Protein AF-A0A2E3NPK8-F1 (afdb_monomer_lite)

Sequence (158 aa):
MRDSIHPCGCYHVLFPPDAVVAAQDIAEPAVVPEVVRTPGRVEVAVRRTDHLIVDVSPAAVAADGAQQYRLAAYTDLLSMPMAGTGQRRALFGADGLVPESRRSERWYLWPSGVRLPGTMRIWGRHAIAFVGSRHFDDPNLLADLLVDQQPEGLINAR

Foldseek 3Di:
DDWWAQLLLAAIADAACAQKAWDDPDPDAHHYPDHEHDPADKDFDADPPRRGGPDIYHDDDDDPPDDDDDDDDPCCLQWDQDPPPRGTHHCADPVQWRVVQQDPCCVPLVVLVQHRGRTGGDPFNHANDSHDGDTPPPPCRDVNTIDHDDPPDCPDPD

Structure (mmCIF, N/CA/C/O backbone):
data_AF-A0A2E3NPK8-F1
#
_entry.id   AF-A0A2E3NPK8-F1
#
loop_
_atom_site.group_PDB
_atom_site.id
_atom_site.type_symbol
_atom_site.label_atom_id
_atom_site.label_alt_id
_atom_site.label_comp_id
_atom_site.label_asym_id
_atom_site.label_entity_id
_atom_site.label_seq_id
_atom_site.pdbx_PDB_ins_code
_atom_site.Cartn_x
_atom_site.Cartn_y
_atom_site.Cartn_z
_atom_site.occupancy
_atom_site.B_iso_or_equiv
_atom_site.auth_seq_id
_atom_site.auth_comp_id
_atom_site.auth_asym_id
_atom_site.auth_atom_id
_atom_site.pdbx_PDB_model_num
ATOM 1 N N . MET A 1 1 ? 2.413 -14.595 -5.531 1.00 83.44 1 MET A N 1
ATOM 2 C CA . MET A 1 1 ? 2.718 -13.157 -5.408 1.00 83.44 1 MET A CA 1
ATOM 3 C C . MET A 1 1 ? 2.303 -12.672 -4.030 1.00 83.44 1 MET A C 1
ATOM 5 O O . MET A 1 1 ? 1.281 -13.149 -3.547 1.00 83.44 1 MET A O 1
ATOM 9 N N . ARG A 1 2 ? 3.087 -11.796 -3.394 1.00 87.38 2 ARG A N 1
ATOM 10 C CA . ARG A 1 2 ? 2.715 -11.090 -2.158 1.00 87.38 2 ARG A CA 1
ATOM 11 C C . ARG A 1 2 ? 3.107 -9.626 -2.307 1.00 87.38 2 ARG A C 1
ATOM 13 O O . ARG A 1 2 ? 4.149 -9.331 -2.884 1.00 87.38 2 ARG A O 1
ATOM 20 N N . ASP A 1 3 ? 2.295 -8.737 -1.780 1.00 88.81 3 ASP A N 1
ATOM 21 C CA . ASP A 1 3 ? 2.512 -7.302 -1.816 1.00 88.81 3 ASP A CA 1
ATOM 22 C C . ASP A 1 3 ? 2.080 -6.665 -0.494 1.00 88.81 3 ASP A C 1
ATOM 24 O O . ASP A 1 3 ? 1.346 -7.240 0.312 1.00 88.81 3 ASP A O 1
ATOM 28 N N . SER A 1 4 ? 2.609 -5.476 -0.241 1.00 88.81 4 SER A N 1
ATOM 29 C CA . SER A 1 4 ? 2.289 -4.674 0.926 1.00 88.81 4 SER A CA 1
ATOM 30 C C . SER A 1 4 ? 2.125 -3.229 0.511 1.00 88.81 4 SER A C 1
ATOM 32 O O . SER A 1 4 ? 2.955 -2.679 -0.210 1.00 88.81 4 SER A O 1
ATOM 34 N N . ILE A 1 5 ? 1.095 -2.586 1.044 1.00 89.56 5 ILE A N 1
ATOM 35 C CA . ILE A 1 5 ? 0.839 -1.166 0.856 1.00 89.56 5 ILE A CA 1
ATOM 36 C C . ILE A 1 5 ? 0.605 -0.508 2.215 1.00 89.56 5 ILE A C 1
ATOM 38 O O . ILE A 1 5 ? -0.250 -0.934 2.992 1.00 89.56 5 ILE A O 1
ATOM 42 N N . HIS A 1 6 ? 1.351 0.556 2.520 1.00 89.44 6 HIS A N 1
ATOM 43 C CA . HIS A 1 6 ? 1.010 1.389 3.675 1.00 89.44 6 HIS A CA 1
ATOM 44 C C . HIS A 1 6 ? -0.362 2.046 3.433 1.00 89.44 6 HIS A C 1
ATOM 46 O O . HIS A 1 6 ? -0.576 2.558 2.333 1.00 89.44 6 HIS A O 1
ATOM 52 N N . PRO A 1 7 ? -1.255 2.180 4.436 1.00 89.62 7 PRO A N 1
ATOM 53 C CA . PRO A 1 7 ? -2.603 2.743 4.257 1.00 89.62 7 PRO A CA 1
ATOM 54 C C . PRO A 1 7 ? -2.691 4.168 3.679 1.00 89.62 7 PRO A C 1
ATOM 56 O O . PRO A 1 7 ? -3.780 4.696 3.508 1.00 89.62 7 PRO A O 1
ATOM 59 N N . CYS A 1 8 ? -1.574 4.850 3.425 1.00 89.50 8 CYS A N 1
ATOM 60 C CA . CYS A 1 8 ? -1.558 6.144 2.736 1.00 89.50 8 CYS A CA 1
ATOM 61 C C . CYS A 1 8 ? -1.418 6.021 1.210 1.00 89.50 8 CYS A C 1
ATOM 63 O O . CYS A 1 8 ? -1.731 6.980 0.501 1.00 89.50 8 CYS A O 1
ATOM 65 N N . GLY A 1 9 ? -0.970 4.859 0.722 1.00 89.00 9 GLY A N 1
ATOM 66 C CA . GLY A 1 9 ? -0.660 4.559 -0.675 1.00 89.00 9 GLY A CA 1
ATOM 67 C C . GLY A 1 9 ? 0.815 4.723 -1.050 1.00 89.00 9 GLY A C 1
ATOM 68 O O . GLY A 1 9 ? 1.298 4.036 -1.937 1.00 89.00 9 GLY A O 1
ATOM 69 N N . CYS A 1 10 ? 1.564 5.556 -0.326 1.00 85.25 10 CYS A N 1
ATOM 70 C CA . CYS A 1 10 ? 2.904 5.999 -0.730 1.00 85.25 10 CYS A CA 1
ATOM 71 C C . CYS A 1 10 ? 3.999 4.915 -0.707 1.00 85.25 10 CYS A C 1
ATOM 73 O O . CYS A 1 10 ? 5.091 5.158 -1.206 1.00 85.25 10 CYS A O 1
ATOM 75 N N . TYR A 1 11 ? 3.752 3.768 -0.073 1.00 85.12 11 TYR A N 1
ATOM 76 C CA . TYR A 1 11 ? 4.750 2.713 0.122 1.00 85.12 11 TYR A CA 1
ATOM 77 C C . TYR A 1 11 ? 4.164 1.383 -0.331 1.00 85.12 11 TYR A C 1
ATOM 79 O O . TYR A 1 11 ? 3.603 0.651 0.484 1.00 85.12 11 TYR A O 1
ATOM 87 N N . HIS A 1 12 ? 4.250 1.122 -1.633 1.00 91.31 12 HIS A N 1
ATOM 88 C CA . HIS A 1 12 ? 3.885 -0.150 -2.239 1.00 91.31 12 HIS A CA 1
ATOM 89 C C . HIS A 1 12 ? 5.154 -0.981 -2.467 1.00 91.31 12 HIS A C 1
ATOM 91 O O . HIS A 1 12 ? 6.061 -0.554 -3.180 1.00 91.31 12 HIS A O 1
ATOM 97 N N . VAL A 1 13 ? 5.229 -2.138 -1.815 1.00 91.31 13 VAL A N 1
ATOM 98 C CA . VAL A 1 13 ? 6.384 -3.042 -1.827 1.00 91.31 13 VAL A CA 1
ATOM 99 C C . VAL A 1 13 ? 5.925 -4.413 -2.297 1.00 91.31 13 VAL A C 1
ATOM 101 O O . VAL A 1 13 ? 4.896 -4.916 -1.845 1.00 91.31 13 VAL A O 1
ATOM 104 N N . LEU A 1 14 ? 6.700 -5.018 -3.190 1.00 92.00 14 LEU A N 1
ATOM 105 C CA . LEU A 1 14 ? 6.408 -6.311 -3.789 1.00 92.00 14 LEU A CA 1
ATOM 106 C C . LEU A 1 14 ? 7.378 -7.373 -3.258 1.00 92.00 14 LEU A C 1
ATOM 108 O O . LEU A 1 14 ? 8.590 -7.174 -3.256 1.00 92.00 14 LEU A O 1
ATOM 112 N N . PHE A 1 15 ? 6.834 -8.522 -2.857 1.00 89.62 15 PHE A N 1
ATOM 113 C CA . PHE A 1 15 ? 7.563 -9.702 -2.386 1.00 89.62 15 PHE A CA 1
ATOM 114 C C . PHE A 1 15 ? 7.246 -10.891 -3.311 1.00 89.62 15 PHE A C 1
ATOM 116 O O . PHE A 1 15 ? 6.361 -11.715 -3.021 1.00 89.62 15 PHE A O 1
ATOM 123 N N . PRO A 1 16 ? 7.893 -10.963 -4.485 1.00 88.06 16 PRO A N 1
ATOM 124 C CA . PRO A 1 16 ? 7.602 -11.992 -5.469 1.00 88.06 16 PRO A CA 1
ATOM 125 C C . PRO A 1 16 ? 8.075 -13.384 -5.009 1.00 88.06 16 PRO A C 1
ATOM 127 O O . PRO A 1 16 ? 9.065 -13.504 -4.288 1.00 88.06 16 PRO A O 1
ATOM 130 N N . PRO A 1 17 ? 7.379 -14.462 -5.419 1.00 83.38 17 PRO A N 1
ATOM 131 C CA . PRO A 1 17 ? 7.802 -15.842 -5.177 1.00 83.38 17 PRO A CA 1
ATOM 132 C C . PRO A 1 17 ? 8.757 -16.380 -6.260 1.00 83.38 17 PRO A C 1
ATOM 134 O O . PRO A 1 17 ? 9.288 -17.479 -6.107 1.00 83.38 17 PRO A O 1
ATOM 137 N N . ASP A 1 18 ? 8.962 -15.625 -7.341 1.00 83.75 18 ASP A N 1
ATOM 138 C CA . ASP A 1 18 ? 9.728 -16.006 -8.528 1.00 83.75 18 ASP A CA 1
ATOM 139 C C . ASP A 1 18 ? 10.851 -14.997 -8.810 1.00 83.75 18 ASP A C 1
ATOM 141 O O . ASP A 1 18 ? 10.890 -13.923 -8.213 1.00 83.75 18 ASP A O 1
ATOM 145 N N . ALA A 1 19 ? 11.781 -15.353 -9.703 1.00 82.81 19 ALA A N 1
ATOM 146 C CA . ALA A 1 19 ? 12.916 -14.503 -10.081 1.00 82.81 19 ALA A CA 1
ATOM 147 C C . ALA A 1 19 ? 12.440 -13.377 -11.008 1.00 82.81 19 ALA A C 1
ATOM 149 O O . ALA A 1 19 ? 12.603 -13.446 -12.222 1.00 82.81 19 ALA A O 1
ATOM 150 N N . VAL A 1 20 ? 11.821 -12.357 -10.426 1.00 87.25 20 VAL A N 1
ATOM 151 C CA . VAL A 1 20 ? 11.386 -11.141 -11.118 1.00 87.25 20 VAL A CA 1
ATOM 152 C C . VAL A 1 20 ? 12.006 -9.921 -10.450 1.00 87.25 20 VAL A C 1
ATOM 154 O O . VAL A 1 20 ? 12.258 -9.913 -9.245 1.00 87.25 20 VAL A O 1
ATOM 157 N N . VAL A 1 21 ? 12.256 -8.887 -11.244 1.00 90.81 21 VAL A N 1
ATOM 158 C CA . VAL A 1 21 ? 12.779 -7.589 -10.797 1.00 90.81 21 VAL A CA 1
ATOM 159 C C . VAL A 1 21 ? 11.836 -6.475 -11.204 1.00 90.81 21 VAL A C 1
ATOM 161 O O . VAL A 1 21 ? 10.997 -6.642 -12.087 1.00 90.81 21 VAL A O 1
ATOM 164 N N . ALA A 1 22 ? 11.992 -5.321 -10.560 1.00 91.88 22 ALA A N 1
ATOM 165 C CA . ALA A 1 22 ? 11.294 -4.117 -10.968 1.00 91.88 22 ALA A CA 1
ATOM 166 C C . ALA A 1 22 ? 11.678 -3.724 -12.403 1.00 91.88 22 ALA A C 1
ATOM 168 O O . ALA A 1 22 ? 12.867 -3.675 -12.740 1.00 91.88 22 ALA A O 1
ATOM 169 N N . ALA A 1 23 ? 10.678 -3.391 -13.218 1.00 92.00 23 ALA A N 1
ATOM 170 C CA . ALA A 1 23 ? 10.896 -2.723 -14.493 1.00 92.00 23 ALA A CA 1
ATOM 171 C C . ALA A 1 23 ? 11.654 -1.401 -14.261 1.00 92.00 23 ALA A C 1
ATOM 173 O O . ALA A 1 23 ? 11.333 -0.654 -13.334 1.00 92.00 23 ALA A O 1
ATOM 174 N N . GLN A 1 24 ? 12.675 -1.125 -15.077 1.00 90.31 24 GLN A N 1
ATOM 175 C CA . GLN A 1 24 ? 13.548 0.047 -14.902 1.00 90.31 24 GLN A CA 1
ATOM 176 C C . GLN A 1 24 ? 13.112 1.252 -15.749 1.00 90.31 24 GLN A C 1
ATOM 178 O O . GLN A 1 24 ? 13.349 2.389 -15.356 1.00 90.31 24 GLN A O 1
ATOM 183 N N . ASP A 1 25 ? 12.409 1.023 -16.861 1.00 88.56 25 ASP A N 1
ATOM 184 C CA . ASP A 1 25 ? 11.985 2.071 -17.805 1.00 88.56 25 ASP A CA 1
ATOM 185 C C . ASP A 1 25 ? 10.657 2.748 -17.408 1.00 88.56 25 ASP A C 1
ATOM 187 O O . ASP A 1 25 ? 9.890 3.217 -18.251 1.00 88.56 25 ASP A O 1
ATOM 191 N N . ILE A 1 26 ? 10.364 2.803 -16.108 1.00 89.44 26 ILE A N 1
ATOM 192 C CA . ILE A 1 26 ? 9.173 3.448 -15.545 1.00 89.44 26 ILE A CA 1
ATOM 193 C C . ILE A 1 26 ? 9.587 4.537 -14.558 1.00 89.44 26 ILE A C 1
ATOM 195 O O . ILE A 1 26 ? 10.574 4.401 -13.843 1.00 89.44 26 ILE A O 1
ATOM 199 N N . ALA A 1 27 ? 8.815 5.625 -14.496 1.00 89.94 27 ALA A N 1
ATOM 200 C CA . ALA A 1 27 ? 9.170 6.799 -13.690 1.00 89.94 27 ALA A CA 1
ATOM 201 C C . ALA A 1 27 ? 9.345 6.492 -12.192 1.00 89.94 27 ALA A C 1
ATOM 203 O O . ALA A 1 27 ? 10.171 7.106 -11.522 1.00 89.94 27 ALA A O 1
ATOM 204 N N . GLU A 1 28 ? 8.570 5.535 -11.679 1.00 90.94 28 GLU A N 1
ATOM 205 C CA . GLU A 1 28 ? 8.662 5.045 -10.304 1.00 90.94 28 GLU A CA 1
ATOM 206 C C . GLU A 1 28 ? 8.703 3.515 -10.308 1.00 90.94 28 GLU A C 1
ATOM 208 O O . GLU A 1 28 ? 7.634 2.882 -10.308 1.00 90.94 28 GLU A O 1
ATOM 213 N N . PRO A 1 29 ? 9.909 2.919 -10.354 1.00 91.88 29 PRO A N 1
ATOM 214 C CA . PRO A 1 29 ? 10.099 1.478 -10.255 1.00 91.88 29 PRO A CA 1
ATOM 215 C C . PRO A 1 29 ? 9.516 0.907 -8.964 1.00 91.88 29 PRO A C 1
ATOM 217 O O . PRO A 1 29 ? 9.515 1.561 -7.918 1.00 91.88 29 PRO A O 1
ATOM 220 N N . ALA A 1 30 ? 9.022 -0.330 -9.027 1.00 92.00 30 ALA A N 1
ATOM 221 C CA . ALA A 1 30 ? 8.571 -1.028 -7.831 1.00 92.00 30 ALA A CA 1
ATOM 222 C C . ALA A 1 30 ? 9.729 -1.268 -6.855 1.00 92.00 30 ALA A C 1
ATOM 224 O O . ALA A 1 30 ? 10.860 -1.543 -7.254 1.00 92.00 30 ALA A O 1
ATOM 225 N N . VAL A 1 31 ? 9.426 -1.242 -5.559 1.00 91.06 31 VAL A N 1
ATOM 226 C CA . VAL A 1 31 ? 10.369 -1.696 -4.537 1.00 91.06 31 VAL A CA 1
ATOM 227 C C . VAL A 1 31 ? 10.221 -3.208 -4.395 1.00 91.06 31 VAL A C 1
ATOM 229 O O . VAL A 1 31 ? 9.169 -3.688 -3.971 1.00 91.06 31 VAL A O 1
ATOM 232 N N . VAL A 1 32 ? 11.278 -3.943 -4.745 1.00 90.31 32 VAL A N 1
ATOM 233 C CA . VAL A 1 32 ? 11.359 -5.409 -4.661 1.00 90.31 32 VAL A CA 1
ATOM 234 C C . VAL A 1 32 ? 12.575 -5.777 -3.797 1.00 90.31 32 VAL A C 1
ATOM 236 O O . VAL A 1 32 ? 13.677 -5.864 -4.334 1.00 90.31 32 VAL A O 1
ATOM 239 N N . PRO A 1 33 ? 12.427 -5.914 -2.462 1.00 85.69 33 PRO A N 1
ATOM 240 C CA . PRO A 1 33 ? 13.567 -6.122 -1.564 1.00 85.69 33 PRO A CA 1
ATOM 241 C C . PRO A 1 33 ? 14.232 -7.493 -1.730 1.00 85.69 33 PRO A C 1
ATOM 243 O O . PRO A 1 33 ? 15.453 -7.573 -1.824 1.00 85.69 33 PRO A O 1
ATOM 246 N N . GLU A 1 34 ? 13.432 -8.563 -1.773 1.00 82.94 34 GLU A N 1
ATOM 247 C CA . GLU A 1 34 ? 13.900 -9.944 -1.908 1.00 82.94 34 GLU A CA 1
ATOM 248 C C . GLU A 1 34 ? 12.813 -10.840 -2.528 1.00 82.94 34 GLU A C 1
ATOM 250 O O . GLU A 1 34 ? 11.610 -10.595 -2.390 1.00 82.94 34 GLU A O 1
ATOM 255 N N . VAL A 1 35 ? 13.251 -11.909 -3.199 1.00 83.31 35 VAL A N 1
ATOM 256 C CA . VAL A 1 35 ? 12.392 -13.000 -3.671 1.00 83.31 35 VAL A CA 1
ATOM 257 C C . VAL A 1 35 ? 12.191 -14.023 -2.551 1.00 83.31 35 VAL A C 1
ATOM 259 O O . VAL A 1 35 ? 13.108 -14.760 -2.193 1.00 83.31 35 VAL A O 1
ATOM 262 N N . VAL A 1 36 ? 10.961 -14.153 -2.052 1.00 84.94 36 VAL A N 1
ATOM 263 C CA . VAL A 1 36 ? 10.644 -15.047 -0.925 1.00 84.94 36 VAL A CA 1
ATOM 264 C C . VAL A 1 36 ? 10.001 -16.340 -1.422 1.00 84.94 36 VAL A C 1
ATOM 266 O O . VAL A 1 36 ? 8.776 -16.448 -1.589 1.00 84.94 36 VAL A O 1
ATOM 269 N N . ARG A 1 37 ? 10.843 -17.357 -1.636 1.00 86.75 37 ARG A N 1
ATOM 270 C CA . ARG A 1 37 ? 10.437 -18.680 -2.133 1.00 86.75 37 ARG A CA 1
ATOM 271 C C . ARG A 1 37 ? 10.128 -19.631 -0.984 1.00 86.75 37 ARG A C 1
ATOM 273 O O . ARG A 1 37 ? 11.023 -20.227 -0.396 1.00 86.75 37 ARG A O 1
ATOM 280 N N . THR A 1 38 ? 8.850 -19.814 -0.674 1.00 85.56 38 THR A N 1
ATOM 281 C CA . THR A 1 38 ? 8.432 -20.845 0.283 1.00 85.56 38 THR A CA 1
ATOM 282 C C . THR A 1 38 ? 7.036 -21.376 -0.040 1.00 85.56 38 THR A C 1
ATOM 284 O O . THR A 1 38 ? 6.131 -20.572 -0.296 1.00 85.56 38 THR A O 1
ATOM 287 N N . PRO A 1 39 ? 6.835 -22.710 -0.018 1.00 81.50 39 PRO A N 1
ATOM 288 C CA . PRO A 1 39 ? 5.505 -23.314 -0.068 1.00 81.50 39 PRO A CA 1
ATOM 289 C C . PRO A 1 39 ? 4.784 -23.255 1.293 1.00 81.50 39 PRO A C 1
ATOM 291 O O . PRO A 1 39 ? 3.610 -23.605 1.379 1.00 81.50 39 PRO A O 1
ATOM 294 N N . GLY A 1 40 ? 5.486 -22.862 2.364 1.00 86.69 40 GLY A N 1
ATOM 295 C CA . GLY A 1 40 ? 4.981 -22.843 3.733 1.00 86.69 40 GLY A CA 1
ATOM 296 C C . GLY A 1 40 ? 4.448 -21.485 4.192 1.00 86.69 40 GLY A C 1
ATOM 297 O O . GLY A 1 40 ? 4.199 -20.567 3.407 1.00 86.69 40 GLY A O 1
ATOM 298 N N . ARG A 1 41 ? 4.275 -21.359 5.514 1.00 87.12 41 ARG A N 1
ATOM 299 C CA . ARG A 1 41 ? 3.936 -20.083 6.157 1.00 87.12 41 ARG A CA 1
ATOM 300 C C . ARG A 1 41 ? 5.088 -19.090 5.993 1.00 87.12 41 ARG A C 1
ATOM 302 O O . ARG A 1 41 ? 6.248 -19.487 5.904 1.00 87.12 41 ARG A O 1
ATOM 309 N N . VAL A 1 42 ? 4.742 -17.808 5.991 1.00 88.50 42 VAL A N 1
ATOM 310 C CA . VAL A 1 42 ? 5.703 -16.704 6.045 1.00 88.50 42 VAL A CA 1
ATOM 311 C C . VAL A 1 42 ? 5.600 -15.994 7.386 1.00 88.50 42 VAL A C 1
ATOM 313 O O . VAL A 1 42 ? 4.514 -15.910 7.965 1.00 88.50 42 VAL A O 1
ATOM 316 N N . GLU A 1 43 ? 6.730 -15.499 7.862 1.00 90.69 43 GLU A N 1
ATOM 317 C CA . GLU A 1 43 ? 6.812 -14.494 8.909 1.00 90.69 43 GLU A CA 1
ATOM 318 C C . GLU A 1 43 ? 6.893 -13.111 8.256 1.00 90.69 43 GLU A C 1
ATOM 320 O O . GLU A 1 43 ? 7.455 -12.952 7.172 1.00 90.69 43 GLU A O 1
ATOM 325 N N . VAL A 1 44 ? 6.270 -12.117 8.888 1.00 89.88 44 VAL A N 1
ATOM 326 C CA . VAL A 1 44 ? 6.219 -10.741 8.390 1.00 89.88 44 VAL A CA 1
ATOM 327 C C . VAL A 1 44 ? 6.737 -9.821 9.482 1.00 89.88 44 VAL A C 1
ATOM 329 O O . VAL A 1 44 ? 6.136 -9.736 10.557 1.00 89.88 44 VAL A O 1
ATOM 332 N N . ALA A 1 45 ? 7.824 -9.105 9.205 1.00 90.50 45 ALA A N 1
ATOM 333 C CA . ALA A 1 45 ? 8.337 -8.096 10.116 1.00 90.50 45 ALA A CA 1
ATOM 334 C C . ALA A 1 45 ? 7.606 -6.771 9.885 1.00 90.50 45 ALA A C 1
ATOM 336 O O . ALA A 1 45 ? 7.561 -6.241 8.771 1.00 90.50 45 ALA A O 1
ATOM 337 N N . VAL A 1 46 ? 7.049 -6.215 10.960 1.00 90.38 46 VAL A N 1
ATOM 338 C CA . VAL A 1 46 ? 6.265 -4.979 10.925 1.00 90.38 46 VAL A CA 1
ATOM 339 C C . VAL A 1 46 ? 6.954 -3.906 11.758 1.00 90.38 46 VAL A C 1
ATOM 341 O O . VAL A 1 46 ? 7.256 -4.102 12.937 1.00 90.38 46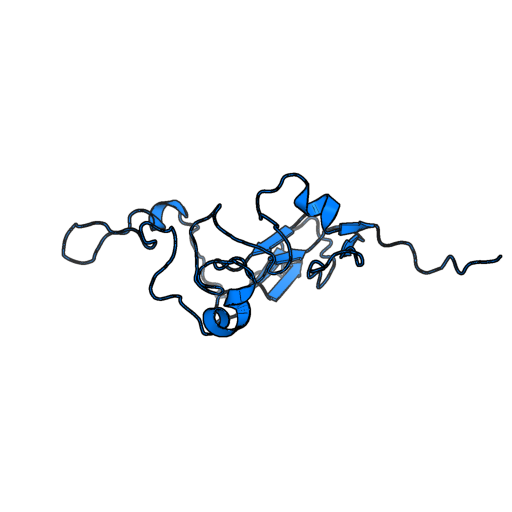 VAL A O 1
ATOM 344 N N . ARG A 1 47 ? 7.181 -2.734 11.165 1.00 90.25 47 ARG A N 1
ATOM 345 C CA . ARG A 1 47 ? 7.793 -1.599 11.856 1.00 90.25 47 ARG A CA 1
ATOM 346 C C . ARG A 1 47 ? 6.847 -1.040 12.917 1.00 90.25 47 ARG A C 1
ATOM 348 O O . ARG A 1 47 ? 5.713 -0.678 12.627 1.00 90.25 47 ARG A O 1
ATOM 355 N N . ARG A 1 48 ? 7.341 -0.895 14.150 1.00 88.44 48 ARG A N 1
ATOM 356 C CA . ARG A 1 48 ? 6.547 -0.475 15.322 1.00 88.44 48 ARG A CA 1
ATOM 357 C C . ARG A 1 48 ? 5.812 0.863 15.155 1.00 88.44 48 ARG A C 1
ATOM 359 O O . ARG A 1 48 ? 4.741 1.030 15.722 1.00 88.44 48 ARG A O 1
ATOM 366 N N . THR A 1 49 ? 6.407 1.825 14.453 1.00 84.38 49 THR A N 1
ATOM 367 C CA . THR A 1 49 ? 5.930 3.220 14.448 1.00 84.38 49 THR A CA 1
ATOM 368 C C . THR A 1 49 ? 4.745 3.450 13.517 1.00 84.38 49 THR A C 1
ATOM 370 O O . THR A 1 49 ? 3.851 4.225 13.835 1.00 84.38 49 THR A O 1
ATOM 373 N N . ASP A 1 50 ? 4.753 2.814 12.351 1.00 80.75 50 ASP A N 1
ATOM 374 C CA . ASP A 1 50 ? 3.783 3.059 11.281 1.00 80.75 50 ASP A CA 1
ATOM 375 C C . ASP A 1 50 ? 3.233 1.779 10.654 1.00 80.75 50 ASP A C 1
ATOM 377 O O . ASP A 1 50 ? 2.516 1.833 9.661 1.00 80.75 50 ASP A O 1
ATOM 381 N N . HIS A 1 51 ? 3.549 0.633 11.253 1.00 84.56 51 HIS A N 1
ATOM 382 C CA . HIS A 1 51 ? 3.074 -0.677 10.837 1.00 84.56 51 HIS A CA 1
ATOM 383 C C . HIS A 1 51 ? 3.375 -1.023 9.374 1.00 84.56 51 HIS A C 1
ATOM 385 O O . HIS A 1 51 ? 2.668 -1.821 8.761 1.00 84.56 51 HIS A O 1
ATOM 391 N N . LEU A 1 52 ? 4.451 -0.459 8.818 1.00 85.75 52 LEU A N 1
ATOM 392 C CA . LEU A 1 52 ? 4.949 -0.859 7.510 1.00 85.75 52 LEU A CA 1
ATOM 393 C C . LEU A 1 52 ? 5.515 -2.282 7.582 1.00 85.75 52 LEU A C 1
ATOM 395 O O . LEU A 1 52 ? 6.298 -2.586 8.484 1.00 85.75 52 LEU A O 1
ATOM 399 N N . ILE A 1 53 ? 5.164 -3.127 6.614 1.00 89.12 53 ILE A N 1
ATOM 400 C CA . ILE A 1 53 ? 5.857 -4.399 6.395 1.00 89.12 53 ILE A CA 1
ATOM 401 C C . ILE A 1 53 ? 7.238 -4.086 5.822 1.00 89.12 53 ILE A C 1
ATOM 403 O O . ILE A 1 53 ? 7.343 -3.478 4.757 1.00 89.12 53 ILE A O 1
ATOM 407 N N . VAL A 1 54 ? 8.283 -4.468 6.550 1.00 88.56 54 VAL A N 1
ATOM 408 C CA . VAL A 1 54 ? 9.679 -4.190 6.177 1.00 88.56 54 VAL A CA 1
ATOM 409 C C . VAL A 1 54 ? 10.430 -5.432 5.721 1.00 88.56 54 VAL A C 1
ATOM 411 O O . VAL A 1 54 ? 11.441 -5.288 5.046 1.00 88.56 54 VAL A O 1
ATOM 414 N N . ASP A 1 55 ? 9.938 -6.620 6.072 1.00 89.00 55 ASP A N 1
ATOM 415 C CA . ASP A 1 55 ? 10.538 -7.889 5.675 1.00 89.00 55 ASP A CA 1
ATOM 416 C C . ASP A 1 55 ? 9.488 -9.006 5.639 1.00 89.00 55 ASP A C 1
ATOM 418 O O . ASP A 1 55 ? 8.486 -8.966 6.367 1.00 89.00 55 ASP A O 1
ATOM 422 N N . VAL A 1 56 ? 9.727 -9.995 4.783 1.00 89.56 56 VAL A N 1
ATOM 423 C CA . VAL A 1 56 ? 8.941 -11.220 4.668 1.00 89.56 56 VAL A CA 1
ATOM 424 C C . VAL A 1 56 ? 9.916 -12.375 4.520 1.00 89.56 56 VAL A C 1
ATOM 426 O O . VAL A 1 56 ? 10.705 -12.412 3.585 1.00 89.56 56 VAL A O 1
ATOM 429 N N . SER A 1 57 ? 9.815 -13.364 5.397 1.00 89.75 57 SER A N 1
ATOM 430 C CA . SER A 1 57 ? 10.716 -14.514 5.406 1.00 89.75 57 SER A CA 1
ATOM 431 C C . SER A 1 57 ? 9.930 -15.820 5.558 1.00 89.75 57 SER A C 1
ATOM 433 O O . SER A 1 57 ? 8.750 -15.807 5.930 1.00 89.75 57 SER A O 1
ATOM 435 N N . PRO A 1 58 ? 10.509 -16.987 5.231 1.00 89.50 58 PRO A N 1
ATOM 436 C CA . PRO A 1 58 ? 9.908 -18.265 5.596 1.00 89.50 58 PRO A CA 1
ATOM 437 C C . PRO A 1 58 ? 9.684 -18.330 7.111 1.00 89.50 58 PRO A C 1
ATOM 439 O O . PRO A 1 58 ? 10.578 -17.998 7.884 1.00 89.50 58 PRO A O 1
ATOM 442 N N . ALA A 1 59 ? 8.497 -18.761 7.541 1.00 87.75 59 ALA A N 1
ATOM 443 C CA . ALA A 1 59 ? 8.161 -18.768 8.959 1.00 87.75 59 ALA A CA 1
ATOM 444 C C . ALA A 1 59 ? 9.101 -19.684 9.753 1.00 87.75 59 ALA A C 1
ATOM 446 O O . ALA A 1 59 ? 9.237 -20.872 9.441 1.00 87.75 59 ALA A O 1
ATOM 447 N N . ALA A 1 60 ? 9.687 -19.138 10.816 1.00 80.12 60 ALA A N 1
ATOM 448 C CA . ALA A 1 60 ? 10.333 -19.928 11.850 1.00 80.12 60 ALA A CA 1
ATOM 449 C C . ALA A 1 60 ? 9.284 -20.677 12.696 1.00 80.12 60 ALA A C 1
ATOM 451 O O . ALA A 1 60 ? 8.075 -20.432 12.611 1.00 80.12 60 ALA A O 1
ATOM 452 N N . VAL A 1 61 ? 9.742 -21.609 13.535 1.00 75.00 61 VAL A N 1
ATOM 453 C CA . VAL A 1 61 ? 8.885 -22.189 14.578 1.00 75.00 61 VAL A CA 1
ATOM 454 C C . VAL A 1 61 ? 8.417 -21.052 15.486 1.00 75.00 61 VAL A C 1
ATOM 456 O O . VAL A 1 61 ? 9.231 -20.235 15.911 1.00 75.00 61 VAL A O 1
ATOM 459 N N . ALA A 1 62 ? 7.108 -20.987 15.751 1.00 71.94 62 ALA A N 1
ATOM 460 C CA . ALA A 1 62 ? 6.524 -19.932 16.570 1.00 71.94 62 ALA A CA 1
ATOM 461 C C . ALA A 1 62 ? 7.253 -19.838 17.917 1.00 71.94 62 ALA A C 1
ATOM 463 O O . ALA A 1 62 ? 7.373 -20.837 18.625 1.00 71.94 62 ALA A O 1
ATOM 464 N N . ALA A 1 63 ? 7.739 -18.643 18.251 1.00 70.06 63 ALA A N 1
ATOM 465 C CA . ALA A 1 63 ? 8.389 -18.399 19.528 1.00 70.06 63 ALA A CA 1
ATOM 466 C C . ALA A 1 63 ? 7.410 -18.623 20.691 1.00 70.06 63 ALA A C 1
ATOM 468 O O . ALA A 1 63 ? 6.238 -18.228 20.625 1.00 70.06 63 ALA A O 1
ATOM 469 N N . ASP A 1 64 ? 7.910 -19.216 21.774 1.00 78.38 64 ASP A N 1
ATOM 470 C CA . ASP A 1 64 ? 7.159 -19.330 23.020 1.00 78.38 64 ASP A CA 1
ATOM 471 C C . ASP A 1 64 ? 6.751 -17.933 23.517 1.00 78.38 64 ASP A C 1
ATOM 473 O O . ASP A 1 64 ? 7.559 -17.006 23.571 1.00 78.38 64 ASP A O 1
ATOM 477 N N . GLY A 1 65 ? 5.471 -17.771 23.869 1.00 81.62 65 GLY A N 1
ATOM 478 C CA . GLY A 1 65 ? 4.922 -16.498 24.350 1.00 81.62 65 GLY A CA 1
ATOM 479 C C . GLY A 1 65 ? 4.394 -15.545 23.269 1.00 81.62 65 GLY A C 1
ATOM 480 O O . GLY A 1 65 ? 4.101 -14.390 23.577 1.00 81.62 65 GLY A O 1
ATOM 481 N N . ALA A 1 66 ? 4.229 -15.995 22.020 1.00 84.94 66 ALA A N 1
ATOM 482 C CA . ALA A 1 66 ? 3.610 -15.184 20.972 1.00 84.94 66 ALA A CA 1
ATOM 483 C C . ALA A 1 66 ? 2.158 -14.780 21.314 1.00 84.94 66 ALA A C 1
ATOM 485 O O . ALA A 1 66 ? 1.322 -15.612 21.676 1.00 84.94 66 ALA A O 1
ATOM 486 N N . GLN A 1 67 ? 1.831 -13.496 21.136 1.00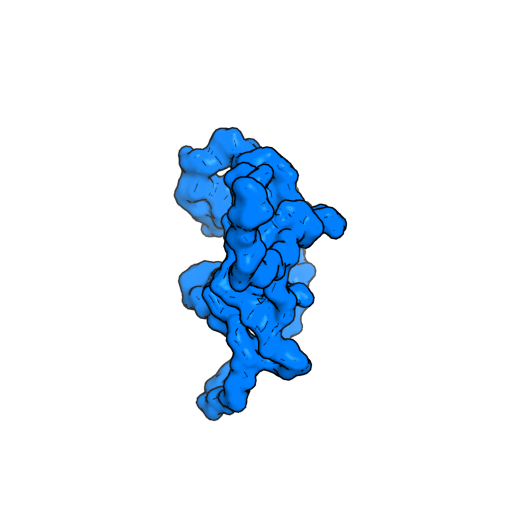 88.75 67 GLN A N 1
ATOM 487 C CA . GLN A 1 67 ? 0.460 -13.006 21.265 1.00 88.75 67 GLN A CA 1
ATOM 488 C C . GLN A 1 67 ? -0.345 -13.333 20.003 1.00 88.75 67 GLN A C 1
ATOM 490 O O . GLN A 1 67 ? 0.024 -12.953 18.892 1.00 88.75 67 GLN A O 1
ATOM 495 N N . GLN A 1 68 ? -1.491 -13.990 20.179 1.00 87.81 68 GLN A N 1
ATOM 496 C CA . GLN A 1 68 ? -2.415 -14.243 19.079 1.00 87.81 68 GLN A CA 1
ATOM 497 C C . GLN A 1 68 ? -3.309 -13.027 18.832 1.00 87.81 68 GLN A C 1
ATOM 499 O O . GLN A 1 68 ? -4.019 -12.559 19.723 1.00 87.81 68 GLN A O 1
ATOM 504 N N . TYR A 1 69 ? -3.300 -12.540 17.594 1.00 87.94 69 TYR A N 1
ATOM 505 C CA . TYR A 1 69 ? -4.213 -11.505 17.126 1.00 87.94 69 TYR A CA 1
ATOM 506 C C . TYR A 1 69 ? -5.397 -12.140 16.402 1.00 87.94 69 TYR A C 1
ATOM 508 O O . TYR A 1 69 ? -5.260 -13.151 15.714 1.00 87.94 69 TYR A O 1
ATOM 516 N N . ARG A 1 70 ? -6.572 -11.519 16.528 1.00 91.56 70 ARG A N 1
ATOM 517 C CA . ARG A 1 70 ? -7.747 -11.870 15.730 1.00 91.56 70 ARG A CA 1
ATOM 518 C C . ARG A 1 70 ? -7.844 -10.918 14.549 1.00 91.56 70 ARG A C 1
ATOM 520 O O . ARG A 1 70 ? -7.816 -9.705 14.741 1.00 91.56 70 ARG A O 1
ATOM 527 N N . LEU A 1 71 ? -8.011 -11.471 13.352 1.00 90.56 71 LEU A N 1
ATOM 528 C CA . LEU A 1 71 ? -8.340 -10.674 12.179 1.00 90.56 71 LEU A CA 1
ATOM 529 C C . LEU A 1 71 ? -9.760 -10.109 12.340 1.00 90.56 71 LEU A C 1
ATOM 531 O O . LEU A 1 71 ? -10.715 -10.869 12.498 1.00 90.56 71 LEU A O 1
ATOM 535 N N . ALA A 1 72 ? -9.879 -8.783 12.332 1.00 91.75 72 ALA A N 1
ATOM 536 C CA . ALA A 1 72 ? -11.156 -8.074 12.305 1.00 91.75 72 ALA A CA 1
ATOM 537 C C . ALA A 1 72 ? -11.486 -7.640 10.873 1.00 91.75 72 ALA A C 1
ATOM 539 O O . ALA A 1 72 ? -10.588 -7.502 10.037 1.00 91.75 72 ALA A O 1
ATOM 540 N N . ALA A 1 73 ? -12.767 -7.413 10.584 1.00 92.88 73 ALA A N 1
ATOM 541 C CA . ALA A 1 73 ? -13.163 -6.945 9.267 1.00 92.88 73 ALA A CA 1
ATOM 542 C C . ALA A 1 73 ? -12.726 -5.486 9.094 1.00 92.88 73 ALA A C 1
ATOM 544 O O . ALA A 1 73 ? -13.040 -4.629 9.917 1.00 92.88 73 ALA A O 1
ATOM 545 N N . TYR A 1 74 ? -12.043 -5.168 7.993 1.00 91.00 74 TYR A N 1
ATOM 546 C CA . TYR A 1 74 ? -11.646 -3.785 7.705 1.00 91.00 74 TYR A CA 1
ATOM 547 C C . TYR A 1 74 ? -12.863 -2.843 7.654 1.00 91.00 74 TYR A C 1
ATOM 549 O O . TYR A 1 74 ? -12.785 -1.683 8.052 1.00 91.00 74 TYR A O 1
ATOM 557 N N . THR A 1 75 ? -14.016 -3.351 7.209 1.00 93.25 75 THR A N 1
ATOM 558 C CA . THR A 1 75 ? -15.282 -2.609 7.160 1.00 93.25 75 THR A CA 1
ATOM 559 C C . THR A 1 75 ? -15.776 -2.147 8.530 1.00 93.25 75 THR A C 1
ATOM 561 O O . THR A 1 75 ? -16.540 -1.187 8.587 1.00 93.25 75 THR A O 1
ATOM 564 N N . ASP A 1 76 ? -15.305 -2.737 9.633 1.00 94.25 76 ASP A N 1
ATOM 565 C CA . ASP A 1 76 ? -15.628 -2.267 10.986 1.00 94.25 76 ASP A CA 1
ATOM 566 C C . ASP A 1 76 ? -15.096 -0.843 11.230 1.00 94.25 76 ASP A C 1
ATOM 568 O O . ASP A 1 76 ? -15.685 -0.070 11.989 1.00 94.25 76 ASP A O 1
ATOM 572 N N . LEU A 1 77 ? -14.042 -0.435 10.511 1.00 93.81 77 LEU A N 1
ATOM 573 C CA . LEU A 1 77 ? -13.513 0.931 10.534 1.00 93.81 77 LEU A CA 1
ATOM 574 C C . LEU A 1 77 ? -14.474 1.952 9.907 1.00 93.81 77 LEU A C 1
ATOM 576 O O . LEU A 1 77 ? -14.345 3.149 10.155 1.00 93.81 77 LEU A O 1
ATOM 580 N N . LEU A 1 78 ? -15.454 1.514 9.110 1.00 93.94 78 LEU A N 1
ATOM 581 C CA . LEU A 1 78 ? -16.480 2.391 8.530 1.00 93.94 78 LEU A CA 1
ATOM 582 C C . LEU A 1 78 ? -17.569 2.753 9.541 1.00 93.94 78 LEU A C 1
ATOM 584 O O . LEU A 1 78 ? -18.369 3.653 9.300 1.00 93.94 78 LEU A O 1
ATOM 588 N N . SER A 1 79 ? -17.617 2.063 10.679 1.00 93.88 79 SER A N 1
ATOM 589 C CA . SER A 1 79 ? -18.615 2.304 11.708 1.00 93.88 79 SER A CA 1
ATOM 590 C C . SER A 1 79 ? -18.091 1.789 13.041 1.00 93.88 79 SER A C 1
ATOM 592 O O . SER A 1 79 ? -18.388 0.668 13.429 1.00 93.88 79 SER A O 1
ATOM 594 N N . MET A 1 80 ? -17.310 2.589 13.757 1.00 93.75 80 MET A N 1
ATOM 595 C CA . MET A 1 80 ? -16.734 2.217 15.049 1.00 93.75 80 MET A CA 1
ATOM 596 C C . MET A 1 80 ? -17.620 2.707 16.198 1.00 93.75 80 MET A C 1
ATOM 598 O O . MET A 1 80 ? -18.105 3.839 16.140 1.00 93.75 80 MET A O 1
ATOM 602 N N . PRO A 1 81 ? -17.838 1.906 17.253 1.00 93.06 81 PRO A N 1
ATOM 603 C CA . PRO A 1 81 ? -18.574 2.359 18.427 1.00 93.06 81 PRO A CA 1
ATOM 604 C C . PRO A 1 81 ? -17.799 3.459 19.164 1.00 93.06 81 PRO A C 1
ATOM 606 O O . PRO A 1 81 ? -16.602 3.333 19.416 1.00 93.06 81 PRO A O 1
ATOM 609 N N . MET A 1 82 ? -18.493 4.530 19.543 1.00 91.75 82 MET A N 1
ATOM 610 C CA . MET A 1 82 ? -17.961 5.556 20.432 1.00 91.75 82 MET A CA 1
ATOM 611 C C . MET A 1 82 ? -18.197 5.149 21.885 1.00 91.75 82 MET A C 1
ATOM 613 O O . MET A 1 82 ? -19.313 4.799 22.281 1.00 91.75 82 MET A O 1
ATOM 617 N N . ALA A 1 83 ? -17.133 5.193 22.686 1.00 87.81 83 ALA A N 1
ATOM 618 C CA . ALA A 1 83 ? -17.197 4.828 24.094 1.00 87.81 83 ALA A CA 1
ATOM 619 C C . ALA A 1 83 ? -18.212 5.712 24.842 1.00 87.81 83 ALA A C 1
ATOM 621 O O . ALA A 1 83 ? -18.161 6.937 24.763 1.00 87.81 83 ALA A O 1
ATOM 622 N N . GLY A 1 84 ? -19.138 5.079 25.568 1.00 88.44 84 GLY A N 1
ATOM 623 C CA . GLY A 1 84 ? -20.055 5.752 26.494 1.00 88.44 84 GLY A CA 1
ATOM 624 C C . GLY A 1 84 ? -21.271 6.457 25.881 1.00 88.44 84 GLY A C 1
ATOM 625 O O . GLY A 1 84 ? -22.123 6.901 26.641 1.00 88.44 84 GLY A O 1
ATOM 626 N N . THR A 1 85 ? -21.400 6.550 24.551 1.00 88.19 85 THR A N 1
ATOM 627 C CA . THR A 1 85 ? -22.501 7.312 23.916 1.00 88.19 85 THR A CA 1
ATOM 628 C C . THR A 1 85 ? -23.453 6.466 23.071 1.00 88.19 85 THR A C 1
ATOM 630 O O . THR A 1 85 ? -24.485 6.970 22.635 1.00 88.19 85 THR A O 1
ATOM 633 N N . GLY A 1 86 ? -23.109 5.203 22.784 1.00 88.00 86 GLY A N 1
ATOM 634 C CA . GLY A 1 86 ? -23.868 4.335 21.867 1.00 88.00 86 GLY A CA 1
ATOM 635 C C . GLY A 1 86 ? -23.831 4.782 20.398 1.00 88.00 86 GLY A C 1
ATOM 636 O O . GLY A 1 86 ? -24.350 4.091 19.523 1.00 88.00 86 GLY A O 1
ATOM 637 N N . GLN A 1 87 ? -23.197 5.920 20.110 1.00 93.56 87 GLN A N 1
ATOM 638 C CA . GLN A 1 87 ? -23.035 6.452 18.765 1.00 93.56 87 GLN A CA 1
ATOM 639 C C . GLN A 1 87 ? -21.971 5.663 18.003 1.00 93.56 87 GLN A C 1
ATOM 641 O O . GLN A 1 87 ? -21.110 5.003 18.592 1.00 93.56 87 GLN A O 1
ATOM 646 N N . ARG A 1 88 ? -22.012 5.749 16.673 1.00 94.62 88 ARG A N 1
ATOM 647 C CA . ARG A 1 88 ? -21.000 5.157 15.797 1.00 94.62 88 ARG A CA 1
ATOM 648 C C . ARG A 1 88 ? -20.369 6.22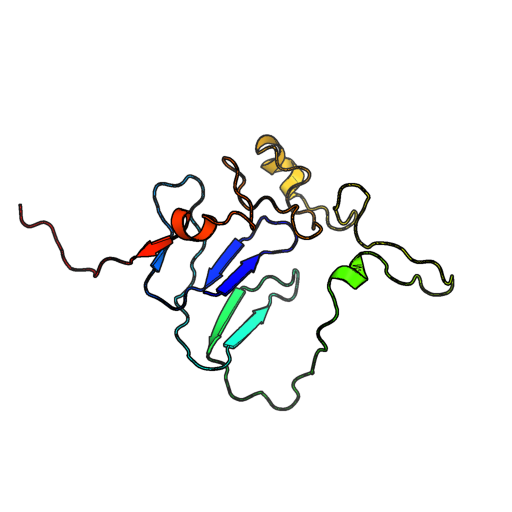3 14.923 1.00 94.62 88 ARG A C 1
ATOM 650 O O . ARG A 1 88 ? -21.042 7.160 14.501 1.00 94.62 88 ARG A O 1
ATOM 657 N N . ARG A 1 89 ? -19.084 6.059 14.633 1.00 93.44 89 ARG A N 1
ATOM 658 C CA . ARG A 1 89 ? -18.322 6.972 13.787 1.00 93.44 89 ARG A CA 1
ATOM 659 C C . ARG A 1 89 ? -17.365 6.191 12.898 1.00 93.44 89 ARG A C 1
ATOM 661 O O . ARG A 1 89 ? -16.690 5.282 13.366 1.00 93.44 89 ARG A O 1
ATOM 668 N N . ALA A 1 90 ? -17.296 6.556 11.624 1.00 94.19 90 ALA A N 1
ATOM 669 C CA . ALA A 1 90 ? -16.269 6.042 10.729 1.00 94.19 90 ALA A CA 1
ATOM 670 C C . ALA A 1 90 ? -14.891 6.601 11.115 1.00 94.19 90 ALA A C 1
ATOM 672 O O . ALA A 1 90 ? -14.764 7.777 11.467 1.00 94.19 90 ALA A O 1
ATOM 673 N N . LEU A 1 91 ? -13.852 5.780 10.988 1.00 94.62 91 LEU A N 1
ATOM 674 C CA . LEU A 1 91 ? -12.462 6.224 11.072 1.00 94.62 91 LEU A CA 1
ATOM 675 C C . LEU A 1 91 ? -12.139 7.262 9.982 1.00 94.62 91 LEU A C 1
ATOM 677 O O . LEU A 1 91 ? -11.355 8.186 10.203 1.00 94.62 91 LEU A O 1
ATOM 681 N N . PHE A 1 92 ? -12.753 7.102 8.809 1.00 95.62 92 PHE A N 1
ATOM 682 C CA . PHE A 1 92 ? -12.534 7.935 7.631 1.00 95.62 92 PHE A CA 1
ATOM 683 C C . PHE A 1 92 ? -13.530 9.099 7.567 1.00 95.62 92 PHE A C 1
ATOM 685 O O . PHE A 1 92 ? -14.706 8.953 7.900 1.00 95.62 92 PHE A O 1
ATOM 692 N N . GLY A 1 93 ? -13.065 10.258 7.102 1.00 94.19 93 GLY A N 1
ATOM 693 C CA . GLY A 1 93 ? -13.916 11.379 6.715 1.00 94.19 93 GLY A CA 1
ATOM 694 C C . GLY A 1 93 ? -14.665 11.117 5.405 1.00 94.19 93 GLY A C 1
ATOM 695 O O . GLY A 1 93 ? -14.438 10.117 4.724 1.00 94.19 93 GLY A O 1
ATOM 696 N N . ALA A 1 94 ? -15.533 12.053 5.014 1.00 93.31 94 ALA A N 1
ATOM 697 C CA . ALA A 1 94 ? -16.306 11.965 3.768 1.00 93.31 94 ALA A CA 1
ATOM 698 C C . ALA A 1 94 ? -15.430 11.914 2.498 1.00 93.31 94 ALA A C 1
ATOM 700 O O . ALA A 1 94 ? -15.872 11.470 1.444 1.00 93.31 94 ALA A O 1
ATOM 701 N N . ASP A 1 95 ? -14.176 12.353 2.590 1.00 93.31 95 ASP A N 1
ATOM 702 C CA . ASP A 1 95 ? -13.181 12.265 1.523 1.00 93.31 95 ASP A CA 1
ATOM 703 C C . ASP A 1 95 ? -12.414 10.931 1.493 1.00 93.31 95 ASP A C 1
ATOM 705 O O . ASP A 1 95 ? -11.584 10.716 0.599 1.00 93.31 95 ASP A O 1
ATOM 709 N N . GLY A 1 96 ? -12.712 10.029 2.433 1.00 94.19 96 GLY A N 1
ATOM 710 C CA . GLY A 1 96 ? -12.065 8.734 2.598 1.00 94.19 96 GLY A CA 1
ATOM 711 C C . GLY A 1 96 ? -10.707 8.806 3.293 1.00 94.19 96 GLY A C 1
ATOM 712 O O . GLY A 1 96 ? -9.964 7.832 3.225 1.00 94.19 96 GLY A O 1
ATOM 713 N N . LEU A 1 97 ? -10.356 9.933 3.922 1.00 95.44 97 LEU A N 1
ATOM 714 C CA . LEU A 1 97 ? -9.082 10.125 4.622 1.00 95.44 97 LEU A CA 1
ATOM 715 C C . LEU A 1 97 ? -9.249 9.996 6.135 1.00 95.44 97 LEU A C 1
ATOM 717 O O . LEU A 1 97 ? -10.301 10.328 6.673 1.00 95.44 97 LEU A O 1
ATOM 721 N N . VAL A 1 98 ? -8.200 9.577 6.842 1.00 95.19 98 VAL A N 1
ATOM 722 C CA . VAL A 1 98 ? -8.162 9.621 8.312 1.00 95.19 98 VAL A CA 1
ATOM 723 C C . VAL A 1 98 ? -7.612 10.988 8.748 1.00 95.19 98 VAL A C 1
ATOM 725 O O . VAL A 1 98 ? -6.408 11.220 8.581 1.00 95.19 98 VAL A O 1
ATOM 728 N N . PRO A 1 99 ? -8.430 11.908 9.304 1.00 89.94 99 PRO A N 1
ATOM 729 C CA . PRO A 1 99 ? -8.045 13.316 9.482 1.00 89.94 99 PRO A CA 1
ATOM 730 C C . PRO A 1 99 ? -6.786 13.542 10.326 1.00 89.94 99 PRO A C 1
ATOM 732 O O . PRO A 1 99 ? -6.001 14.443 10.031 1.00 89.94 99 PRO A O 1
ATOM 735 N N . GLU A 1 100 ? -6.563 12.706 11.339 1.00 89.44 100 GLU A N 1
ATOM 736 C CA . GLU A 1 100 ? -5.427 12.832 12.263 1.00 89.44 100 GLU A CA 1
ATOM 737 C C . GLU A 1 100 ? -4.137 12.185 11.742 1.00 89.44 100 GLU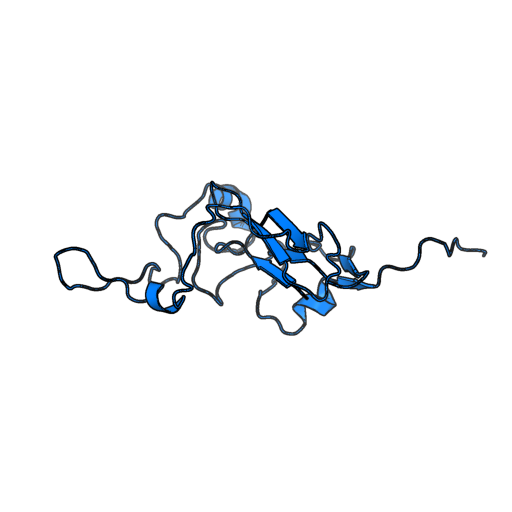 A C 1
ATOM 739 O O . GLU A 1 100 ? -3.080 12.319 12.344 1.00 89.44 100 GLU A O 1
ATOM 744 N N . SER A 1 101 ? -4.190 11.514 10.589 1.00 91.75 101 SER A N 1
ATOM 745 C CA . SER A 1 101 ? -3.037 10.809 10.011 1.00 91.75 101 SER A CA 1
ATOM 746 C C . SER A 1 101 ? -2.221 11.648 9.022 1.00 91.75 101 SER A C 1
ATOM 748 O O . SER A 1 101 ? -1.402 11.117 8.273 1.00 91.75 101 SER A O 1
ATOM 750 N N . ARG A 1 102 ? -2.461 12.962 8.974 1.00 90.31 102 ARG A N 1
ATOM 751 C CA . ARG A 1 102 ? -1.779 13.878 8.053 1.00 90.31 102 ARG A CA 1
ATOM 752 C C . ARG A 1 102 ? -0.287 13.942 8.371 1.00 90.31 102 ARG A C 1
ATOM 754 O O . ARG A 1 102 ? 0.090 14.219 9.505 1.00 90.31 102 ARG A O 1
ATOM 761 N N . ARG A 1 103 ? 0.559 13.810 7.350 1.00 88.75 103 ARG A N 1
ATOM 762 C CA . ARG A 1 103 ? 2.018 13.920 7.493 1.00 88.75 103 ARG A CA 1
ATOM 763 C C . ARG A 1 103 ? 2.598 15.130 6.753 1.00 88.75 103 ARG A C 1
ATOM 765 O O . ARG A 1 103 ? 1.849 15.855 6.085 1.00 88.75 103 ARG A O 1
ATOM 772 N N . SER A 1 104 ? 3.885 15.419 6.947 1.00 91.69 104 SER A N 1
ATOM 773 C CA . SER A 1 104 ? 4.575 16.571 6.338 1.00 91.69 104 SER A CA 1
ATOM 774 C C . SER A 1 104 ? 4.799 16.393 4.834 1.00 91.69 104 SER A C 1
ATOM 776 O O . SER A 1 104 ? 4.858 17.394 4.124 1.00 91.69 104 SER A O 1
ATOM 778 N N . GLU A 1 105 ? 4.790 15.147 4.353 1.00 89.00 105 GLU A N 1
ATOM 779 C CA . GLU A 1 105 ? 4.747 14.683 2.958 1.00 89.00 105 GLU A CA 1
ATOM 780 C C . GLU A 1 105 ? 3.852 15.548 2.080 1.00 89.00 105 GLU A C 1
ATOM 782 O O . GLU A 1 105 ? 4.204 15.880 0.948 1.00 89.00 105 GLU A O 1
ATOM 787 N N . ARG A 1 106 ? 2.712 15.983 2.623 1.00 91.19 106 ARG A N 1
ATOM 788 C CA . ARG A 1 106 ? 1.761 16.816 1.894 1.00 91.19 106 ARG A CA 1
ATOM 789 C C . ARG A 1 106 ? 2.319 18.143 1.393 1.00 91.19 106 ARG A C 1
ATOM 791 O O . ARG A 1 106 ? 1.753 18.691 0.460 1.00 91.19 106 ARG A O 1
ATOM 798 N N . TRP A 1 107 ? 3.363 18.677 2.021 1.00 92.38 107 TRP A N 1
ATOM 799 C CA . TRP A 1 107 ? 3.920 19.987 1.689 1.00 92.38 107 TRP A CA 1
ATOM 800 C C . TRP A 1 107 ? 4.997 19.940 0.616 1.00 92.38 107 TRP A C 1
ATOM 802 O O . TRP A 1 107 ? 5.269 20.971 0.016 1.00 92.38 107 TRP A O 1
ATOM 812 N N . TYR A 1 108 ? 5.601 18.783 0.359 1.00 91.44 108 TYR A N 1
ATOM 813 C CA . TYR A 1 108 ? 6.602 18.639 -0.702 1.00 91.44 108 TYR A CA 1
ATOM 814 C C . TYR A 1 108 ? 6.101 17.783 -1.866 1.00 91.44 108 TYR A C 1
ATOM 816 O O . TYR A 1 108 ? 6.497 18.024 -2.999 1.00 91.44 108 TYR A O 1
ATOM 824 N N . LEU A 1 109 ? 5.162 16.861 -1.631 1.00 91.19 109 LEU A N 1
ATOM 825 C CA . LEU A 1 109 ? 4.548 16.045 -2.686 1.00 91.19 109 LEU A CA 1
ATOM 826 C C . LEU A 1 109 ? 3.255 16.655 -3.248 1.00 91.19 109 LEU A C 1
ATOM 828 O O . LEU A 1 109 ? 2.610 16.029 -4.083 1.00 91.19 109 LEU A O 1
ATOM 832 N N . TRP A 1 110 ? 2.857 17.867 -2.839 1.00 89.50 110 TRP A N 1
ATOM 833 C CA . TRP A 1 110 ? 1.662 18.534 -3.384 1.00 89.50 110 TRP A CA 1
ATOM 834 C C . TRP A 1 110 ? 1.641 18.688 -4.918 1.0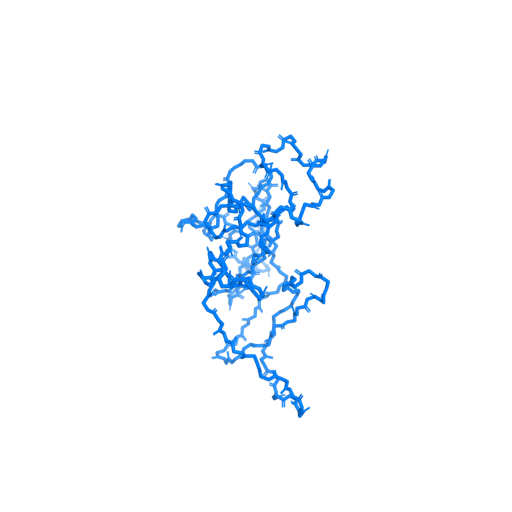0 89.50 110 TRP A C 1
ATOM 836 O O . TRP A 1 110 ? 0.543 18.583 -5.470 1.00 89.50 110 TRP A O 1
ATOM 846 N N . PRO A 1 111 ? 2.773 18.879 -5.638 1.00 92.19 111 PRO A N 1
ATOM 847 C CA . PRO A 1 111 ? 2.733 19.041 -7.091 1.00 92.19 111 PRO A CA 1
ATOM 848 C C . PRO A 1 111 ? 2.354 17.755 -7.835 1.00 92.19 111 PRO A C 1
ATOM 850 O O . PRO A 1 111 ? 1.980 17.827 -8.998 1.00 92.19 111 PRO A O 1
ATOM 853 N N . SER A 1 112 ? 2.413 16.589 -7.175 1.00 91.56 112 SER A N 1
ATOM 854 C CA . SER A 1 112 ? 2.049 15.291 -7.770 1.00 91.56 112 SER A CA 1
ATOM 855 C C . SER A 1 112 ? 0.566 15.166 -8.138 1.00 91.56 112 SER A C 1
ATOM 857 O O . SER A 1 112 ? 0.176 14.231 -8.827 1.00 91.56 112 SER A O 1
ATOM 859 N N . GLY A 1 113 ? -0.296 16.050 -7.620 1.00 90.62 113 GLY A N 1
ATOM 860 C CA . GLY A 1 113 ? -1.750 15.921 -7.747 1.00 90.62 113 GLY A CA 1
ATOM 861 C C . GLY A 1 113 ? -2.378 14.915 -6.772 1.00 90.62 113 GLY A C 1
ATOM 862 O O . GLY A 1 113 ? -3.603 14.869 -6.638 1.00 90.62 113 GLY A O 1
ATOM 863 N N . VAL A 1 114 ? -1.578 14.159 -6.010 1.00 90.75 114 VAL A N 1
ATOM 864 C CA . VAL A 1 114 ? -2.085 13.313 -4.924 1.00 90.75 114 VAL A CA 1
ATOM 865 C C . VAL A 1 114 ? -2.617 14.213 -3.807 1.00 90.75 114 VAL A C 1
ATOM 867 O O . VAL A 1 114 ? -1.896 15.030 -3.245 1.00 90.75 114 VAL A O 1
ATOM 870 N N . ARG A 1 115 ? -3.896 14.070 -3.442 1.00 91.00 115 ARG A N 1
ATOM 871 C CA . ARG A 1 115 ? -4.522 14.865 -2.366 1.00 91.00 115 ARG A CA 1
ATOM 872 C C . ARG A 1 115 ? -3.996 14.444 -0.996 1.00 91.00 115 ARG A C 1
ATOM 874 O O . ARG A 1 115 ? -4.252 13.315 -0.603 1.00 91.00 115 ARG A O 1
ATOM 881 N N . LEU A 1 116 ? -3.373 15.344 -0.231 1.00 91.38 116 LEU A N 1
ATOM 882 C CA . LEU A 1 116 ? -2.805 15.087 1.111 1.00 91.38 116 LEU A CA 1
ATOM 883 C C . LEU A 1 116 ? -1.895 13.829 1.205 1.00 91.38 116 LEU A C 1
ATOM 885 O O . LEU A 1 116 ? -2.214 12.899 1.956 1.00 91.38 116 LEU A O 1
ATOM 889 N N . PRO A 1 117 ? -0.765 13.784 0.470 1.00 91.88 117 PRO A N 1
ATOM 890 C CA . PRO A 1 117 ? 0.238 12.717 0.534 1.00 91.88 117 PRO A CA 1
ATOM 891 C C . PRO A 1 117 ? 0.605 12.326 1.969 1.00 91.88 117 PRO A C 1
ATOM 893 O O . PRO A 1 117 ? 0.687 13.178 2.855 1.00 91.88 117 PRO A O 1
ATOM 896 N N . GLY A 1 118 ? 0.785 11.025 2.206 1.00 90.12 118 GLY A N 1
ATOM 897 C CA . GLY A 1 118 ? 1.097 10.473 3.529 1.00 90.12 118 GLY A CA 1
ATOM 898 C C . GLY A 1 118 ? -0.104 10.292 4.469 1.00 90.12 118 GLY A C 1
ATOM 899 O O . GLY A 1 118 ? 0.019 9.569 5.453 1.00 90.12 118 GLY A O 1
ATOM 900 N N . THR A 1 119 ? -1.271 10.869 4.160 1.00 93.44 119 THR A N 1
ATOM 901 C CA . THR A 1 119 ? -2.506 10.665 4.945 1.00 93.44 119 THR A CA 1
ATOM 902 C C . THR A 1 119 ? -3.109 9.295 4.645 1.00 93.44 119 THR A C 1
ATOM 904 O O . THR A 1 119 ? -3.233 8.927 3.476 1.00 93.44 119 THR A O 1
ATOM 907 N N . MET A 1 120 ? -3.497 8.552 5.684 1.00 93.44 120 MET A N 1
ATOM 908 C CA . MET A 1 120 ? -4.145 7.245 5.547 1.00 93.44 120 MET A CA 1
ATOM 909 C C . MET A 1 120 ? -5.523 7.364 4.897 1.00 93.44 120 MET A C 1
ATOM 911 O O . MET A 1 120 ? -6.232 8.356 5.098 1.00 93.44 120 MET A O 1
ATOM 915 N N . ARG A 1 121 ? -5.910 6.336 4.140 1.00 93.12 121 ARG A N 1
ATOM 916 C CA . ARG A 1 121 ? -7.102 6.313 3.297 1.00 93.12 121 ARG A CA 1
ATOM 917 C C . ARG A 1 121 ? -7.856 5.002 3.443 1.00 93.12 121 ARG A C 1
ATOM 919 O O . ARG A 1 121 ? -7.296 3.975 3.819 1.00 93.12 121 ARG A O 1
ATOM 926 N N . ILE A 1 122 ? -9.138 5.057 3.118 1.00 93.50 122 ILE A N 1
ATOM 927 C CA . ILE A 1 122 ? -9.941 3.865 2.870 1.00 93.50 122 ILE A CA 1
ATOM 928 C C . ILE A 1 122 ? -9.398 3.124 1.637 1.00 93.50 122 ILE A C 1
ATOM 930 O O . ILE A 1 122 ? -8.884 3.741 0.695 1.00 93.50 122 ILE A O 1
ATOM 934 N N . TRP A 1 123 ? -9.526 1.798 1.644 1.00 89.19 123 TRP A N 1
ATOM 935 C CA . TRP A 1 123 ? -9.233 0.947 0.490 1.00 89.19 123 TRP A CA 1
ATOM 936 C C . TRP A 1 123 ? -9.897 1.469 -0.801 1.00 89.19 123 TRP A C 1
ATOM 938 O O . TRP A 1 123 ? -10.949 2.109 -0.765 1.00 89.19 123 TRP A O 1
ATOM 948 N N . GLY A 1 124 ? -9.237 1.2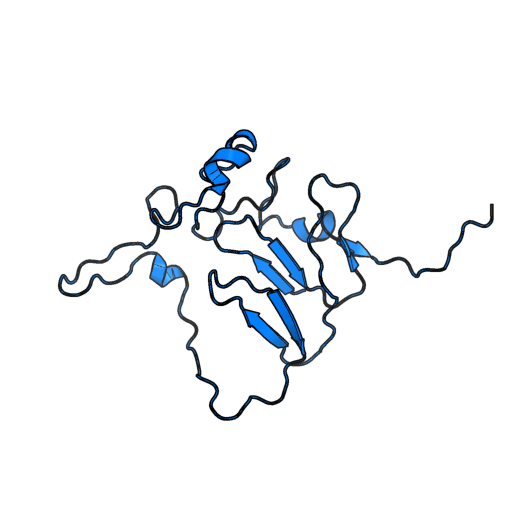53 -1.943 1.00 88.44 124 GLY A N 1
ATOM 949 C CA . GLY A 1 124 ? -9.686 1.748 -3.254 1.00 88.44 124 GLY A CA 1
ATOM 950 C C . GLY A 1 124 ? -9.426 3.238 -3.530 1.00 88.44 124 GLY A C 1
ATOM 951 O O . GLY A 1 124 ? -9.823 3.744 -4.572 1.00 88.44 124 GLY A O 1
ATOM 952 N N . ARG A 1 125 ? -8.772 3.982 -2.622 1.00 89.19 125 ARG A N 1
ATOM 953 C CA . ARG A 1 125 ? -8.434 5.414 -2.827 1.00 89.19 125 ARG A CA 1
ATOM 954 C C . ARG A 1 125 ? -6.937 5.716 -2.742 1.00 89.19 125 ARG A C 1
ATOM 956 O O . ARG A 1 125 ? -6.546 6.871 -2.556 1.00 89.19 125 ARG A O 1
ATOM 963 N N . HIS A 1 126 ? -6.102 4.688 -2.831 1.00 90.50 126 HIS A N 1
ATOM 964 C CA . HIS A 1 126 ? -4.654 4.816 -2.734 1.00 90.50 126 HIS A CA 1
ATOM 965 C C . HIS A 1 126 ? -4.059 5.205 -4.087 1.00 90.50 126 HIS A C 1
ATOM 967 O O . HIS A 1 126 ? -4.210 4.478 -5.064 1.00 90.50 126 HIS A O 1
ATOM 973 N N . ALA A 1 127 ? -3.356 6.336 -4.122 1.00 88.94 127 ALA A N 1
ATOM 974 C CA . ALA A 1 127 ? -2.371 6.585 -5.164 1.00 88.94 127 ALA A CA 1
ATOM 975 C C . ALA A 1 127 ? -1.079 5.873 -4.752 1.00 88.94 127 ALA A C 1
ATOM 977 O O . ALA A 1 127 ? -0.602 6.092 -3.635 1.00 88.94 127 ALA A O 1
ATOM 978 N N . ILE A 1 128 ? -0.555 5.022 -5.632 1.00 91.00 128 ILE A N 1
ATOM 979 C CA . ILE A 1 128 ? 0.682 4.257 -5.393 1.00 91.00 128 ILE A CA 1
ATOM 980 C C . ILE A 1 128 ? 1.856 4.745 -6.248 1.00 91.00 128 ILE A C 1
ATOM 982 O O . ILE A 1 128 ? 2.869 4.060 -6.357 1.00 91.00 128 ILE A O 1
ATOM 986 N N . ALA A 1 129 ? 1.698 5.914 -6.869 1.00 91.12 129 ALA A N 1
ATOM 987 C CA . ALA A 1 129 ? 2.761 6.647 -7.534 1.00 91.12 129 ALA A CA 1
ATOM 988 C C . ALA A 1 129 ? 2.556 8.162 -7.367 1.00 91.12 129 ALA A C 1
ATOM 990 O O . ALA A 1 129 ? 1.418 8.618 -7.212 1.00 91.12 129 ALA A O 1
ATOM 991 N N . PHE A 1 130 ? 3.643 8.933 -7.404 1.00 90.06 130 PHE A N 1
ATOM 992 C CA . PHE A 1 130 ? 3.643 10.403 -7.403 1.00 90.06 130 PHE A CA 1
ATOM 993 C C . PHE A 1 130 ? 3.933 11.022 -8.777 1.00 90.06 130 PHE A C 1
ATOM 995 O O . PHE A 1 130 ? 3.683 12.211 -8.979 1.00 90.06 130 PHE A O 1
ATOM 1002 N N . VAL A 1 131 ? 4.424 10.228 -9.724 1.00 88.75 131 VAL A N 1
ATOM 1003 C CA . VAL A 1 131 ? 4.634 10.572 -11.126 1.00 88.75 131 VAL A CA 1
ATOM 1004 C C . VAL A 1 131 ? 3.717 9.703 -11.983 1.00 88.75 131 VAL A C 1
ATOM 1006 O O . VAL A 1 131 ? 3.747 8.475 -11.914 1.00 88.75 131 VAL A O 1
ATOM 1009 N N . GLY A 1 132 ? 2.895 10.349 -12.811 1.00 87.00 132 GLY A N 1
ATOM 1010 C CA . GLY A 1 132 ? 1.878 9.666 -13.610 1.00 87.00 132 GLY A CA 1
ATOM 1011 C C . GLY A 1 132 ? 0.654 9.259 -12.783 1.00 87.00 132 GLY A C 1
ATOM 1012 O O . GLY A 1 132 ? 0.261 9.948 -11.844 1.00 87.00 132 GLY A O 1
ATOM 1013 N N . SER A 1 133 ? -0.006 8.168 -13.166 1.00 87.31 133 SER A N 1
ATOM 1014 C CA . SER A 1 133 ? -1.183 7.642 -12.466 1.00 87.31 133 SER A CA 1
ATOM 1015 C C . SER A 1 133 ? -1.067 6.135 -12.339 1.00 87.31 133 SER A C 1
ATOM 1017 O O . SER A 1 133 ? -0.905 5.440 -13.336 1.00 87.31 133 SER A O 1
ATOM 1019 N N . ARG A 1 134 ? -1.128 5.645 -11.100 1.00 90.56 134 ARG A N 1
ATOM 1020 C CA . ARG A 1 134 ? -1.055 4.221 -10.786 1.00 90.56 134 ARG A CA 1
ATOM 1021 C C . ARG A 1 134 ? -1.968 3.913 -9.609 1.00 90.56 134 ARG A C 1
ATOM 1023 O O . ARG A 1 134 ? -1.903 4.582 -8.570 1.00 90.56 134 ARG A O 1
ATOM 1030 N N . HIS A 1 135 ? -2.801 2.897 -9.788 1.00 87.31 135 HIS A N 1
ATOM 1031 C CA . HIS A 1 135 ? -3.800 2.462 -8.823 1.00 87.31 135 HIS A CA 1
ATOM 1032 C C . HIS A 1 135 ? -3.463 1.061 -8.323 1.00 87.31 135 HIS A C 1
ATOM 1034 O O . HIS A 1 135 ? -2.957 0.232 -9.072 1.00 87.31 135 HIS A O 1
ATOM 1040 N N . PHE A 1 136 ? -3.710 0.812 -7.039 1.00 88.56 136 PHE A N 1
ATOM 1041 C CA . PHE A 1 136 ? -3.406 -0.479 -6.417 1.00 88.56 136 PHE A CA 1
ATOM 1042 C C . PHE A 1 136 ? -4.275 -1.622 -6.968 1.00 88.56 136 PHE A C 1
ATOM 1044 O O . PHE A 1 136 ? -3.869 -2.774 -6.969 1.00 88.56 136 PHE A O 1
ATOM 1051 N N . ASP A 1 137 ? -5.471 -1.288 -7.437 1.00 86.88 137 ASP A N 1
ATOM 1052 C CA . ASP A 1 137 ? -6.472 -2.187 -8.001 1.00 86.88 137 ASP A CA 1
ATOM 1053 C C . ASP A 1 137 ? -6.434 -2.263 -9.537 1.00 86.88 137 ASP A C 1
ATOM 1055 O O . ASP A 1 137 ? -7.344 -2.829 -10.144 1.00 86.88 137 ASP A O 1
ATOM 1059 N N . ASP A 1 138 ? -5.393 -1.720 -10.178 1.00 90.00 138 ASP A N 1
ATOM 1060 C CA . ASP A 1 138 ? -5.203 -1.866 -11.622 1.00 90.00 138 ASP A CA 1
ATOM 1061 C C . ASP A 1 138 ? -4.910 -3.342 -11.977 1.00 90.00 138 ASP A C 1
ATOM 1063 O O . ASP A 1 138 ? -3.956 -3.922 -11.446 1.00 90.00 138 ASP A O 1
ATOM 1067 N N . PRO A 1 139 ? -5.691 -3.978 -12.873 1.00 91.69 139 PRO A N 1
ATOM 1068 C CA . PRO A 1 139 ? -5.482 -5.376 -13.246 1.00 91.69 139 PRO A CA 1
ATOM 1069 C C . PRO A 1 139 ? -4.131 -5.645 -13.926 1.00 91.69 139 PRO A C 1
ATOM 1071 O O . PRO A 1 139 ? -3.650 -6.777 -13.868 1.00 91.69 139 PRO A O 1
ATOM 1074 N N . ASN A 1 140 ? -3.510 -4.640 -14.551 1.00 92.62 140 ASN A N 1
ATOM 1075 C CA . ASN A 1 140 ? -2.214 -4.773 -15.222 1.00 92.62 140 ASN A CA 1
ATOM 1076 C C . ASN A 1 140 ? -1.030 -4.390 -14.323 1.00 92.62 140 ASN A C 1
ATOM 1078 O O . ASN A 1 140 ? 0.118 -4.543 -14.735 1.00 92.62 140 ASN A O 1
ATOM 1082 N N . LEU A 1 141 ? -1.285 -3.965 -13.077 1.00 91.69 141 LEU A N 1
ATOM 1083 C CA . LEU A 1 141 ? -0.277 -3.401 -12.177 1.00 91.69 141 LEU A CA 1
ATOM 1084 C C . LEU A 1 141 ? 1.003 -4.238 -12.092 1.00 91.69 141 LEU A C 1
ATOM 1086 O O . LEU A 1 141 ? 2.106 -3.707 -12.165 1.00 91.69 141 LEU A O 1
ATOM 1090 N N . LEU A 1 142 ? 0.870 -5.552 -11.914 1.00 92.00 142 LEU A N 1
ATOM 1091 C CA . LEU A 1 142 ? 2.028 -6.430 -11.752 1.00 92.00 142 LEU A CA 1
ATOM 1092 C C . LEU A 1 142 ? 2.809 -6.622 -13.054 1.00 92.00 142 LEU A C 1
ATOM 1094 O O . LEU A 1 142 ? 4.031 -6.708 -12.999 1.00 92.00 142 LEU A O 1
ATOM 1098 N N . ALA A 1 143 ? 2.120 -6.670 -14.195 1.00 91.62 143 ALA A N 1
ATOM 1099 C CA . ALA A 1 143 ? 2.755 -6.801 -15.504 1.00 91.62 143 ALA A CA 1
ATOM 1100 C C . ALA A 1 143 ? 3.540 -5.536 -15.879 1.00 91.62 143 ALA A C 1
ATOM 1102 O O . ALA A 1 143 ? 4.598 -5.629 -16.492 1.00 91.62 143 ALA A O 1
ATOM 1103 N N . ASP A 1 144 ? 3.056 -4.368 -15.454 1.00 92.56 144 ASP A N 1
ATOM 1104 C CA . ASP A 1 144 ? 3.738 -3.093 -15.681 1.00 92.56 144 ASP A CA 1
ATOM 1105 C C . ASP A 1 144 ? 4.935 -2.893 -14.737 1.00 92.56 144 ASP A C 1
ATOM 1107 O O . ASP A 1 144 ? 5.903 -2.210 -15.074 1.00 92.56 144 ASP A O 1
ATOM 1111 N N . LEU A 1 145 ? 4.862 -3.448 -13.521 1.00 93.00 145 LEU A N 1
ATOM 1112 C CA . LEU A 1 145 ? 5.871 -3.244 -12.480 1.00 93.00 145 LEU A CA 1
ATOM 1113 C C . LEU A 1 145 ? 7.013 -4.258 -12.502 1.00 93.00 145 LEU A C 1
ATOM 1115 O O . LEU A 1 145 ? 8.084 -3.946 -11.977 1.00 93.00 145 LEU A O 1
ATOM 1119 N N . LEU A 1 146 ? 6.795 -5.457 -13.038 1.00 93.19 146 LEU A N 1
ATOM 1120 C CA . LEU A 1 146 ? 7.721 -6.579 -12.911 1.00 93.19 146 LEU A CA 1
ATOM 1121 C C . LEU A 1 146 ? 8.121 -7.143 -14.271 1.00 93.19 146 LEU A C 1
ATOM 1123 O O . LEU A 1 146 ? 7.296 -7.295 -15.166 1.00 93.19 146 LEU A O 1
ATOM 1127 N N . VAL A 1 147 ? 9.389 -7.527 -14.383 1.00 92.88 147 VAL A N 1
ATOM 1128 C CA . VAL A 1 147 ? 9.930 -8.276 -15.521 1.00 92.88 147 VAL A CA 1
ATOM 1129 C C . VAL A 1 147 ? 10.720 -9.480 -15.023 1.00 92.88 147 VAL A C 1
ATOM 1131 O O . VAL A 1 147 ? 11.265 -9.461 -13.915 1.00 92.88 147 VAL A O 1
ATOM 1134 N N . ASP A 1 148 ? 10.805 -10.525 -15.842 1.00 90.81 148 ASP A N 1
ATOM 1135 C CA . ASP A 1 148 ? 11.615 -11.700 -15.527 1.00 90.81 148 ASP A CA 1
ATOM 1136 C C . ASP A 1 148 ? 13.089 -11.311 -15.374 1.00 90.81 148 ASP A C 1
ATOM 1138 O O . ASP A 1 148 ? 13.666 -10.637 -16.236 1.00 90.81 148 ASP A O 1
ATOM 1142 N N . GLN A 1 149 ? 13.721 -11.774 -14.292 1.00 83.25 149 GLN A N 1
ATOM 1143 C CA . GLN A 1 149 ? 15.170 -11.679 -14.166 1.00 83.25 149 GLN A CA 1
ATOM 1144 C C . GLN A 1 149 ? 15.809 -12.517 -15.268 1.00 83.25 149 GLN A C 1
ATOM 1146 O O . GLN A 1 149 ? 15.700 -13.744 -15.287 1.00 83.25 149 GLN A O 1
ATOM 1151 N N . GLN A 1 150 ? 16.503 -11.848 -16.183 1.00 76.56 150 GLN A N 1
ATOM 1152 C CA . GLN A 1 150 ? 17.358 -12.536 -17.137 1.00 76.56 150 GLN A CA 1
ATOM 1153 C C . GLN A 1 150 ? 18.526 -13.181 -16.375 1.00 76.56 150 GLN A C 1
ATOM 1155 O O . GLN A 1 150 ? 19.081 -12.547 -15.474 1.00 76.56 150 GLN A O 1
ATOM 1160 N N . PRO A 1 151 ? 18.925 -14.418 -16.713 1.00 65.69 151 PRO A N 1
ATOM 1161 C CA . PRO A 1 151 ? 20.101 -15.025 -16.112 1.00 65.69 151 PRO A CA 1
ATOM 1162 C C . PRO A 1 151 ? 21.332 -14.162 -16.422 1.00 65.69 151 PRO A C 1
ATOM 1164 O O . PRO A 1 151 ? 21.604 -13.846 -17.584 1.00 65.69 151 PRO A O 1
ATOM 1167 N N . GLU A 1 152 ? 22.076 -13.773 -15.386 1.00 56.88 152 GLU A N 1
ATOM 1168 C CA . GLU A 1 152 ? 23.360 -13.086 -15.540 1.00 56.88 152 GLU A CA 1
ATOM 1169 C C . GLU A 1 152 ? 24.305 -13.985 -16.354 1.00 56.88 152 GLU A C 1
ATOM 1171 O O . GLU A 1 152 ? 24.733 -15.036 -15.879 1.00 56.88 152 GLU A O 1
ATOM 1176 N N . GLY A 1 153 ? 24.598 -13.624 -17.610 1.00 51.88 153 GLY A N 1
ATOM 1177 C CA . GLY A 1 153 ? 25.524 -14.419 -18.427 1.00 51.88 153 GLY A CA 1
ATOM 1178 C C . GLY A 1 153 ? 25.464 -14.279 -19.946 1.00 51.88 153 GLY A C 1
ATOM 1179 O O . GLY A 1 153 ? 26.396 -14.728 -20.609 1.00 51.88 153 GLY A O 1
ATOM 1180 N N . LEU A 1 154 ? 24.459 -13.631 -20.539 1.00 48.88 154 LEU A N 1
ATOM 1181 C CA . LEU A 1 154 ? 24.507 -13.304 -21.973 1.00 48.88 154 LEU A CA 1
ATOM 1182 C C . LEU A 1 154 ? 25.186 -11.948 -22.181 1.00 48.88 154 LEU A C 1
ATOM 1184 O O . LEU A 1 154 ? 24.570 -10.950 -22.543 1.00 48.88 154 LEU A O 1
ATOM 1188 N N . ILE A 1 155 ? 26.497 -11.931 -21.930 1.00 47.25 155 ILE A N 1
ATOM 1189 C CA . ILE A 1 155 ? 27.389 -10.907 -22.470 1.00 47.25 155 ILE A CA 1
ATOM 1190 C C . ILE A 1 155 ? 27.264 -10.995 -23.992 1.00 47.25 155 ILE A C 1
ATOM 1192 O O . ILE A 1 155 ? 27.507 -12.048 -24.584 1.00 47.25 155 ILE A O 1
ATOM 1196 N N . ASN A 1 156 ? 26.852 -9.894 -24.615 1.00 41.69 156 ASN A N 1
ATOM 1197 C CA . ASN A 1 156 ? 26.793 -9.741 -26.061 1.00 41.69 156 ASN A CA 1
ATOM 1198 C C . ASN A 1 156 ? 28.135 -10.131 -26.701 1.00 41.69 156 ASN A C 1
ATOM 1200 O O . ASN A 1 156 ? 29.103 -9.378 -26.635 1.00 41.69 156 ASN A O 1
ATOM 1204 N N . ALA A 1 157 ? 28.174 -11.287 -27.360 1.00 43.31 157 ALA A N 1
ATOM 1205 C CA . ALA A 1 157 ? 29.119 -11.552 -28.431 1.00 43.31 157 ALA A CA 1
ATOM 1206 C C . ALA A 1 157 ? 28.486 -11.065 -29.738 1.00 43.31 157 ALA A C 1
ATOM 1208 O O . ALA A 1 157 ? 27.782 -11.823 -30.407 1.00 43.31 157 ALA A O 1
ATOM 1209 N N . ARG A 1 158 ? 28.698 -9.791 -30.074 1.00 38.69 158 ARG A N 1
ATOM 1210 C CA . ARG A 1 158 ? 28.631 -9.274 -31.445 1.00 38.69 158 ARG A CA 1
ATOM 1211 C C . ARG A 1 158 ? 29.653 -8.170 -31.626 1.00 38.69 158 ARG A C 1
ATOM 1213 O O . ARG A 1 158 ? 29.706 -7.291 -30.741 1.00 38.69 158 ARG A O 1
#

Secondary structure (DSSP, 8-state):
-EEEE-TTSS-EEEE-SSSEEE-SSSSS--B-------SS-EEEEE-TTT--EEEEEEPPPPPTTPPPPPPPPGGGGGSEEPTTT--EE-SS-TTSB-GGG--GGGGTSGGG--SSTT--B-TT--B--SSS--BTT-TTHHHHHEEE---TT-----

pLDDT: mean 87.23, std 9.86, range [38.69, 95.62]

Radius of gyration: 19.24 Å; chains: 1; bounding box: 53×43×58 Å